Protein AF-A0A2N3B689-F1 (afdb_monomer)

Solvent-accessible surface area (backbone atoms only — not comparable to full-atom values): 2612 Å² total; per-residue (Å²): 90,79,40,67,58,97,88,39,78,44,32,35,28,44,80,42,74,41,67,75,98,46,50,90,39,80,43,72,50,76,78,43,72,48,87,66,90,82,75,130

Mean predicted aligned error: 5.38 Å

Radius of gyration: 12.74 Å; Cα contacts (8 Å, |Δi|>4): 61; chains: 1; bounding box: 31×15×29 Å

Foldseek 3Di:
DFDDDPNDTFFDFDWDADDDPRGPDIDTDTPGGDPPVPDD

pLDDT: mean 88.46, std 12.59, range [50.34, 96.88]

Secondary structure (DSSP, 8-state):
-EEEETTEEEEEEEEEE--GGGTT-EEEEEEEE---TT--

Nearest PDB structures (foldseek):
  7o9m-assembly1_a  TM=3.882E-01  e=8.047E+00  Homo sapiens
  7odt-assembly1_a  TM=3.648E-01  e=9.811E+00  Homo sapiens
  8vhb-assembly2_C  TM=2.7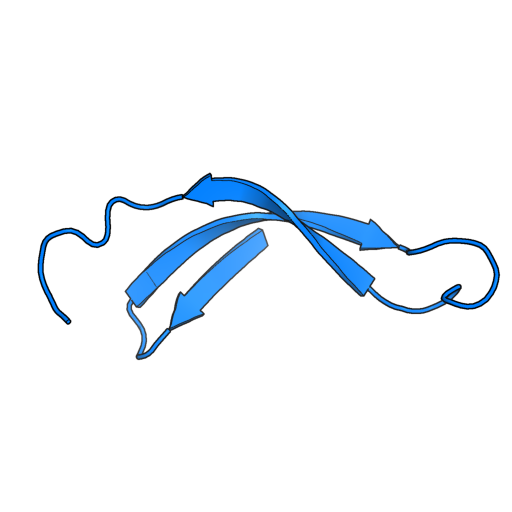78E-01  e=7.052E+00  Homo sapiens

Structure (mmCIF, N/CA/C/O backbone):
data_AF-A0A2N3B689-F1
#
_entry.id   AF-A0A2N3B689-F1
#
loop_
_atom_site.group_PDB
_atom_site.id
_atom_site.type_symbol
_atom_site.label_atom_id
_atom_site.label_alt_id
_atom_site.label_comp_id
_atom_site.label_asym_id
_atom_site.label_entity_id
_atom_site.label_seq_id
_atom_site.pdbx_PDB_ins_code
_atom_site.Cartn_x
_atom_site.Cartn_y
_atom_site.Cartn_z
_atom_site.occupancy
_atom_site.B_iso_or_equiv
_atom_site.auth_seq_id
_atom_site.auth_comp_id
_atom_site.auth_asym_id
_atom_site.auth_atom_id
_atom_site.pdbx_PDB_model_num
ATOM 1 N N . VAL A 1 1 ? 5.036 -1.086 3.389 1.00 94.19 1 VAL A N 1
ATOM 2 C CA . VAL A 1 1 ? 4.692 -1.878 2.185 1.00 94.19 1 VAL A CA 1
ATOM 3 C C . VAL A 1 1 ? 5.334 -1.275 0.953 1.00 94.19 1 VAL A C 1
ATOM 5 O O . VAL A 1 1 ? 5.723 -0.110 0.974 1.00 94.19 1 VAL A O 1
ATOM 8 N N . GLU A 1 2 ? 5.455 -2.076 -0.098 1.00 94.44 2 GLU A N 1
ATOM 9 C CA . GLU A 1 2 ? 6.061 -1.696 -1.371 1.00 94.44 2 GLU A CA 1
ATOM 10 C C . GLU A 1 2 ? 5.014 -1.785 -2.481 1.00 94.44 2 GLU A C 1
ATOM 12 O O . GLU A 1 2 ? 4.240 -2.742 -2.527 1.00 94.44 2 GLU A O 1
ATOM 17 N N . LEU A 1 3 ? 4.975 -0.782 -3.356 1.00 92.31 3 LEU A N 1
ATOM 18 C CA . LEU A 1 3 ? 4.067 -0.738 -4.499 1.00 92.31 3 LEU A CA 1
ATOM 19 C C . LEU A 1 3 ? 4.844 -1.010 -5.779 1.00 92.31 3 LEU A C 1
ATOM 21 O O . LEU A 1 3 ? 5.842 -0.343 -6.055 1.00 92.31 3 LEU A O 1
ATOM 25 N N . TYR A 1 4 ? 4.342 -1.949 -6.579 1.00 93.06 4 TYR A N 1
ATOM 26 C CA . TYR A 1 4 ? 4.946 -2.345 -7.844 1.00 93.06 4 TYR A CA 1
ATOM 27 C C . TYR A 1 4 ? 3.977 -2.142 -9.009 1.00 93.06 4 TYR A C 1
ATOM 29 O O . TYR A 1 4 ? 2.796 -2.468 -8.905 1.00 93.06 4 TYR A O 1
ATOM 37 N N . VAL A 1 5 ? 4.493 -1.666 -10.141 1.00 91.25 5 VAL A N 1
ATOM 38 C CA . VAL A 1 5 ? 3.773 -1.602 -11.422 1.00 91.25 5 VAL A CA 1
ATOM 39 C C . VAL A 1 5 ? 4.654 -2.232 -12.492 1.00 91.25 5 VAL A C 1
ATOM 41 O O . VAL A 1 5 ? 5.825 -1.882 -12.624 1.00 91.25 5 VAL A O 1
ATOM 44 N N . GLY A 1 6 ? 4.123 -3.219 -13.220 1.00 92.25 6 GLY A N 1
ATOM 45 C CA . GLY A 1 6 ? 4.895 -3.947 -14.236 1.00 92.25 6 GLY A CA 1
ATOM 46 C C . GLY A 1 6 ? 6.162 -4.623 -13.688 1.00 92.25 6 GLY A C 1
ATOM 47 O O . GLY A 1 6 ? 7.155 -4.728 -14.401 1.00 92.25 6 GLY A O 1
ATOM 48 N N . GLY A 1 7 ? 6.164 -5.016 -12.409 1.00 91.44 7 GLY A N 1
ATOM 49 C CA . GLY A 1 7 ? 7.322 -5.617 -11.735 1.00 91.44 7 GLY A CA 1
ATOM 50 C C . GLY A 1 7 ? 8.399 -4.628 -11.270 1.00 91.44 7 GLY A C 1
ATOM 51 O O . GLY A 1 7 ? 9.402 -5.056 -10.708 1.00 91.44 7 GLY A O 1
ATOM 52 N N . LYS A 1 8 ? 8.207 -3.316 -11.457 1.00 89.94 8 LYS A N 1
ATOM 53 C CA . LYS A 1 8 ? 9.118 -2.272 -10.962 1.00 89.94 8 LYS A CA 1
ATOM 54 C C . LYS A 1 8 ? 8.562 -1.625 -9.699 1.00 89.94 8 LYS A C 1
ATOM 56 O O . LYS A 1 8 ? 7.369 -1.337 -9.648 1.00 89.94 8 LYS A O 1
ATOM 61 N N . LEU A 1 9 ? 9.418 -1.388 -8.704 1.00 91.38 9 LEU A N 1
ATOM 62 C CA . LEU A 1 9 ? 9.061 -0.636 -7.498 1.00 91.38 9 LEU A CA 1
ATOM 63 C C . LEU A 1 9 ? 8.781 0.822 -7.878 1.00 91.38 9 LEU A C 1
ATOM 65 O O . LEU A 1 9 ? 9.629 1.465 -8.493 1.00 91.38 9 LEU A O 1
ATOM 69 N N . ILE A 1 10 ? 7.613 1.335 -7.495 1.00 92.56 10 ILE A N 1
ATOM 70 C CA . ILE A 1 10 ? 7.186 2.705 -7.805 1.00 92.56 10 ILE A CA 1
ATOM 71 C C . ILE A 1 10 ? 7.053 3.598 -6.570 1.00 92.56 10 ILE A C 1
ATOM 73 O O . ILE A 1 10 ? 7.128 4.817 -6.684 1.00 92.56 10 ILE A O 1
ATOM 77 N N . ALA A 1 11 ? 6.833 3.015 -5.390 1.00 94.94 11 ALA A N 1
ATOM 78 C CA . ALA A 1 11 ? 6.652 3.764 -4.154 1.00 94.94 11 ALA A CA 1
ATOM 79 C C . ALA A 1 11 ? 6.764 2.860 -2.922 1.00 94.94 11 ALA A C 1
ATOM 81 O O . ALA A 1 11 ? 6.557 1.642 -2.987 1.00 94.94 11 ALA A O 1
ATOM 82 N N . ARG A 1 12 ? 7.028 3.488 -1.777 1.00 95.19 12 ARG A N 1
ATOM 83 C CA . ARG A 1 12 ? 6.939 2.888 -0.446 1.00 95.19 12 ARG A CA 1
ATOM 84 C C . ARG A 1 12 ? 5.889 3.636 0.364 1.00 9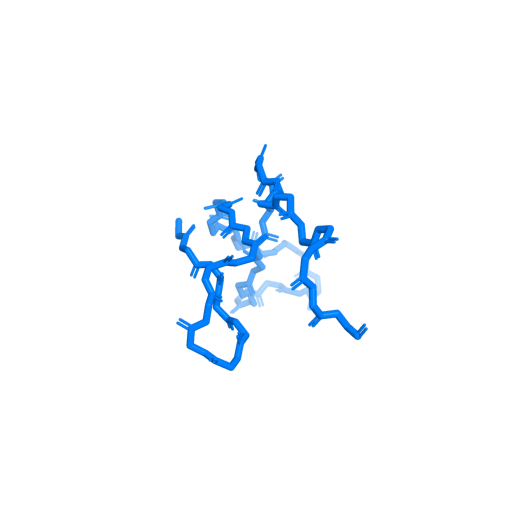5.19 12 ARG A C 1
ATOM 86 O O . ARG A 1 12 ? 5.678 4.838 0.195 1.00 95.19 12 ARG A O 1
ATOM 93 N N . GLY A 1 13 ? 5.210 2.908 1.236 1.00 95.81 13 GLY A N 1
ATOM 94 C CA . GLY A 1 13 ? 4.174 3.494 2.069 1.00 95.81 13 GLY A CA 1
ATOM 95 C C . GLY A 1 13 ? 3.788 2.630 3.251 1.00 95.81 13 GLY A C 1
ATOM 96 O O . GLY A 1 13 ? 4.286 1.517 3.431 1.00 95.81 13 GLY A O 1
ATOM 97 N N . GLU A 1 14 ? 2.865 3.140 4.044 1.00 96.88 14 GLU A N 1
ATO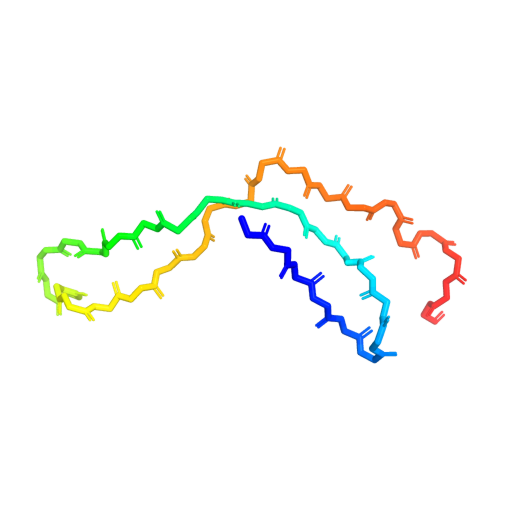M 98 C CA . GLU A 1 14 ? 2.332 2.482 5.229 1.00 96.88 14 GLU A CA 1
ATOM 99 C C . GLU A 1 14 ? 0.880 2.079 4.986 1.00 96.88 14 GLU A C 1
ATOM 101 O O . GLU A 1 14 ? 0.107 2.833 4.393 1.00 96.88 14 GLU A O 1
ATOM 106 N N . LEU A 1 15 ? 0.514 0.872 5.422 1.00 95.94 15 LEU A N 1
ATOM 107 C CA . LEU A 1 15 ? -0.881 0.443 5.408 1.00 95.94 15 LEU A CA 1
ATOM 108 C C . LEU A 1 15 ? -1.626 1.151 6.534 1.00 95.94 15 LEU A C 1
ATOM 110 O O . LEU A 1 15 ? -1.155 1.212 7.666 1.00 95.94 15 LEU A O 1
ATOM 114 N N . THR A 1 16 ? -2.796 1.679 6.218 1.00 94.81 16 THR A N 1
ATOM 115 C CA . THR A 1 16 ? -3.686 2.329 7.174 1.00 94.81 16 THR A CA 1
ATOM 116 C C . 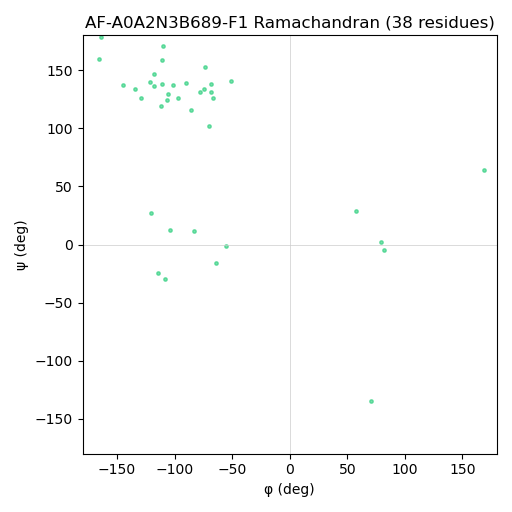THR A 1 16 ? -5.094 1.829 6.929 1.00 94.81 16 THR A C 1
ATOM 118 O O . THR A 1 16 ? -5.551 1.780 5.789 1.00 94.81 16 THR A O 1
ATOM 121 N N . GLU A 1 17 ? -5.785 1.467 8.001 1.00 94.88 17 GLU A N 1
ATOM 122 C CA . GLU A 1 17 ? -7.212 1.197 7.930 1.00 94.88 17 GLU A CA 1
ATOM 123 C C . GLU A 1 17 ? -7.977 2.520 7.889 1.00 94.88 17 GLU A C 1
ATOM 125 O O . GLU A 1 17 ? -7.711 3.441 8.667 1.00 94.88 17 GLU A O 1
ATOM 130 N N . LEU A 1 18 ? -8.905 2.633 6.946 1.00 94.94 18 LEU A N 1
ATOM 131 C CA . LEU A 1 18 ? -9.769 3.798 6.853 1.00 94.94 18 LEU A CA 1
ATOM 132 C C . LEU A 1 18 ? -10.818 3.764 7.971 1.00 94.94 18 LEU A C 1
ATOM 134 O O . LEU A 1 18 ? -11.176 2.710 8.480 1.00 94.94 18 LEU A O 1
ATOM 138 N N . SER A 1 19 ? -11.297 4.933 8.387 1.00 92.69 19 SER A N 1
ATOM 139 C CA . SER A 1 19 ? -12.305 5.069 9.449 1.00 92.69 19 SER A CA 1
ATOM 140 C C . SER A 1 19 ? -13.655 5.544 8.900 1.00 92.69 19 SER A C 1
ATOM 142 O O . SER A 1 19 ? -13.757 5.959 7.746 1.00 92.69 19 SER A O 1
ATOM 144 N N . GLY A 1 20 ? -14.693 5.514 9.743 1.00 93.81 20 GLY A N 1
ATOM 145 C CA . GLY A 1 20 ? -16.042 5.967 9.384 1.00 93.81 20 GLY A CA 1
ATOM 146 C C . GLY A 1 20 ? -16.718 5.027 8.387 1.00 93.81 20 GLY A C 1
ATOM 147 O O . GLY A 1 20 ? -16.643 3.810 8.538 1.00 93.81 20 GLY A O 1
ATOM 148 N N . ASP A 1 21 ? -17.335 5.587 7.349 1.00 95.75 21 ASP A N 1
ATOM 149 C CA . ASP A 1 21 ? -18.068 4.827 6.323 1.00 95.75 21 ASP A CA 1
ATOM 150 C C . ASP A 1 21 ? -17.174 3.884 5.499 1.00 95.75 21 ASP A C 1
ATOM 152 O O . ASP A 1 21 ? -17.664 2.984 4.819 1.00 95.75 21 ASP A O 1
ATOM 156 N N . GLN A 1 22 ? -15.854 4.081 5.556 1.00 92.06 22 GLN A N 1
ATOM 157 C CA . GLN A 1 22 ? -14.865 3.246 4.875 1.00 92.06 22 GLN A CA 1
ATOM 158 C C . GLN A 1 22 ? -14.136 2.281 5.823 1.00 92.06 22 GLN A C 1
ATOM 160 O O . GLN A 1 22 ? -13.136 1.686 5.423 1.00 92.06 22 GLN A O 1
ATOM 165 N N . ALA A 1 23 ? -14.618 2.111 7.060 1.00 92.44 23 ALA A N 1
ATOM 166 C CA . ALA A 1 23 ? -14.070 1.141 8.007 1.00 92.44 23 ALA A CA 1
ATOM 167 C C . ALA A 1 23 ? -13.958 -0.269 7.398 1.00 92.44 23 ALA A C 1
ATOM 169 O O . ALA A 1 23 ? -14.822 -0.702 6.632 1.00 92.44 23 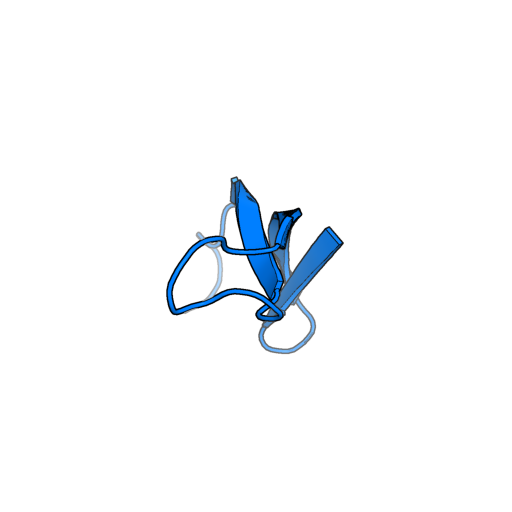ALA A O 1
ATOM 170 N N . GLY A 1 24 ? -12.869 -0.975 7.715 1.00 92.31 24 GLY A N 1
ATOM 171 C CA . GLY A 1 24 ? -12.534 -2.276 7.130 1.00 92.31 24 GLY A CA 1
ATOM 172 C C . GLY A 1 24 ? -11.845 -2.219 5.761 1.00 92.31 24 GLY A C 1
ATOM 173 O O . GLY A 1 24 ? -11.423 -3.258 5.252 1.00 92.31 24 GLY A O 1
ATOM 174 N N . GLN A 1 25 ? -11.691 -1.038 5.153 1.00 95.56 25 GLN A N 1
ATOM 175 C CA . GLN A 1 25 ? -10.880 -0.870 3.945 1.00 95.56 25 GLN A CA 1
ATOM 176 C C . GLN A 1 25 ? -9.432 -0.540 4.311 1.00 95.56 25 GLN A C 1
ATOM 178 O O . GLN A 1 25 ? -9.161 0.280 5.189 1.00 95.56 25 GLN A O 1
ATOM 183 N N . LEU A 1 26 ? -8.493 -1.146 3.587 1.00 94.44 26 LEU A N 1
ATOM 184 C CA . LEU A 1 26 ? -7.070 -0.852 3.711 1.00 94.44 26 LEU A CA 1
ATOM 185 C C . LEU A 1 26 ? -6.648 0.148 2.635 1.00 94.44 26 LEU A C 1
ATOM 187 O O . LEU A 1 26 ? -6.832 -0.090 1.442 1.00 94.44 26 LEU A O 1
ATOM 191 N N . ALA A 1 27 ? -6.037 1.246 3.063 1.00 94.31 27 ALA A N 1
ATOM 192 C CA . ALA A 1 27 ? -5.392 2.226 2.206 1.00 94.31 27 ALA A CA 1
ATOM 193 C C . ALA A 1 27 ? -3.875 2.194 2.401 1.00 94.31 27 ALA A C 1
ATOM 195 O O . ALA A 1 27 ? -3.369 1.756 3.435 1.00 94.31 27 ALA A O 1
ATOM 196 N N . VAL A 1 28 ? -3.141 2.697 1.408 1.00 96.12 28 VAL A N 1
ATOM 197 C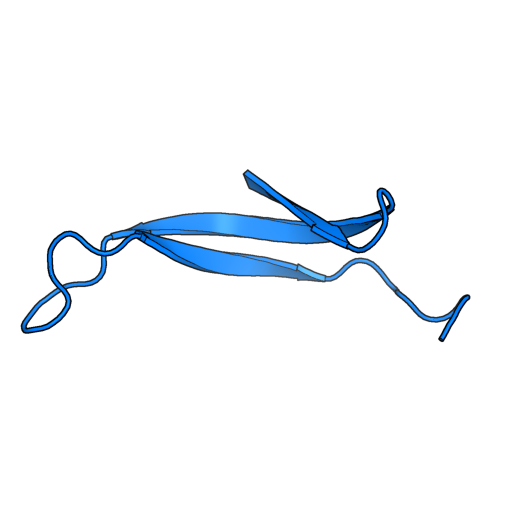 CA . VAL A 1 28 ? -1.694 2.895 1.517 1.00 96.12 28 VAL A CA 1
ATOM 198 C C . VAL A 1 28 ? -1.393 4.386 1.519 1.00 96.12 28 VAL A C 1
ATOM 200 O O . VAL A 1 28 ? -1.674 5.085 0.546 1.00 96.12 28 VAL A O 1
ATOM 203 N N . ARG A 1 29 ? -0.787 4.874 2.602 1.00 95.25 29 ARG A N 1
ATOM 204 C CA . ARG A 1 29 ? -0.224 6.222 2.678 1.00 95.25 29 ARG A CA 1
ATOM 205 C C . ARG A 1 29 ? 1.195 6.190 2.127 1.00 95.25 29 ARG A C 1
ATOM 207 O O . ARG A 1 29 ? 2.059 5.536 2.703 1.00 95.25 29 ARG A O 1
ATOM 214 N N . LEU A 1 30 ? 1.435 6.885 1.021 1.00 94.81 30 LEU A N 1
ATOM 215 C CA . LEU A 1 30 ? 2.772 6.977 0.433 1.00 94.81 30 LEU A CA 1
ATOM 216 C C . LEU A 1 30 ? 3.693 7.795 1.343 1.00 94.81 30 LEU A C 1
ATOM 218 O O . LEU A 1 30 ? 3.326 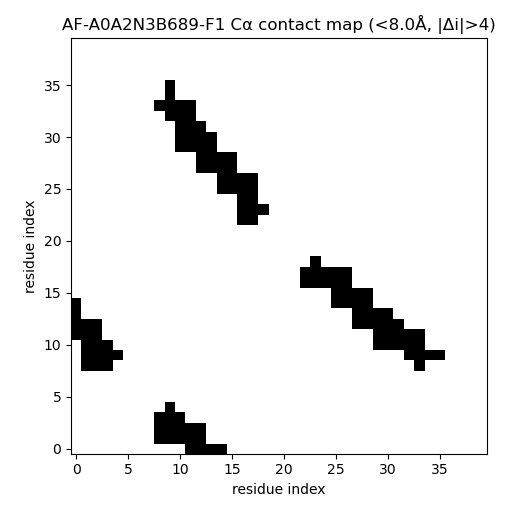8.886 1.778 1.00 94.81 30 LEU A O 1
ATOM 222 N N . THR A 1 31 ? 4.877 7.258 1.617 1.00 94.44 31 THR A N 1
ATOM 223 C CA . THR A 1 31 ? 5.948 7.936 2.363 1.00 94.44 31 THR A CA 1
ATOM 224 C C . THR A 1 31 ? 7.097 8.330 1.446 1.00 94.44 31 THR A C 1
ATOM 226 O O . THR A 1 31 ? 7.747 9.344 1.675 1.00 94.44 31 THR A O 1
ATOM 229 N N . GLU A 1 32 ? 7.308 7.563 0.378 1.00 93.50 32 GLU A N 1
ATOM 230 C CA . GLU A 1 32 ? 8.335 7.812 -0.623 1.00 93.50 32 GLU A CA 1
ATOM 231 C C . GLU A 1 32 ? 7.820 7.391 -2.000 1.00 93.50 32 GLU A C 1
ATOM 233 O O . GLU A 1 32 ? 7.213 6.327 -2.154 1.00 93.50 32 GLU A O 1
ATOM 238 N N . VAL A 1 33 ? 8.078 8.219 -3.010 1.00 90.94 33 VAL A N 1
ATOM 239 C CA . VAL A 1 33 ? 7.800 7.900 -4.413 1.00 90.94 33 VAL A CA 1
ATOM 240 C C . VAL A 1 33 ? 9.135 7.615 -5.084 1.00 90.94 33 VAL A C 1
ATOM 242 O O . VAL A 1 33 ? 10.044 8.441 -5.017 1.00 90.94 33 VAL A O 1
ATOM 245 N N . ALA A 1 34 ? 9.264 6.442 -5.703 1.00 84.56 34 ALA A N 1
ATOM 246 C CA . ALA A 1 34 ? 10.454 6.121 -6.475 1.00 84.56 34 ALA A CA 1
ATOM 247 C C . ALA A 1 34 ? 10.484 7.020 -7.716 1.00 84.56 34 ALA A C 1
ATOM 249 O O . ALA A 1 34 ? 9.453 7.252 -8.346 1.00 84.56 34 ALA A O 1
ATOM 250 N N . ASP A 1 35 ? 11.655 7.544 -8.064 1.00 73.88 35 ASP A N 1
ATOM 251 C CA . ASP A 1 35 ? 11.786 8.440 -9.205 1.00 73.88 35 ASP A CA 1
ATOM 252 C C . ASP A 1 35 ? 11.585 7.660 -10.518 1.00 73.88 35 ASP A C 1
ATOM 254 O O . ASP A 1 35 ? 12.451 6.906 -10.966 1.00 73.88 35 ASP A O 1
ATOM 258 N N . LEU A 1 36 ? 10.395 7.795 -11.111 1.00 65.81 36 LEU A N 1
ATOM 259 C CA . LEU A 1 36 ? 9.972 7.077 -12.319 1.00 65.81 36 LEU A CA 1
ATOM 260 C C . LEU A 1 36 ? 10.457 7.731 -13.620 1.00 65.81 36 LEU A C 1
ATOM 262 O O . LEU A 1 36 ? 10.018 7.322 -14.694 1.00 65.81 36 LEU A O 1
ATOM 266 N N . GLN A 1 37 ? 11.372 8.706 -13.556 1.00 60.62 37 GLN A N 1
ATOM 267 C CA . GLN A 1 37 ? 11.868 9.490 -14.700 1.00 60.62 37 GLN A CA 1
ATOM 268 C C . GLN A 1 37 ? 12.454 8.685 -15.884 1.00 60.62 37 GLN A C 1
ATOM 270 O O . GLN A 1 37 ? 12.822 9.281 -16.889 1.00 60.62 37 GLN A O 1
ATOM 275 N N . ASN A 1 38 ? 12.516 7.349 -15.829 1.00 54.62 38 ASN A N 1
ATOM 276 C CA . ASN A 1 38 ? 13.154 6.512 -16.849 1.00 54.62 38 ASN A CA 1
ATOM 277 C C . ASN A 1 38 ? 12.247 5.480 -17.554 1.00 54.62 38 ASN A C 1
ATOM 279 O O . ASN A 1 38 ? 12.763 4.465 -18.024 1.00 54.62 38 ASN A O 1
ATOM 283 N N . GLY A 1 39 ? 10.926 5.672 -17.680 1.00 53.88 39 GLY A N 1
ATOM 284 C CA . GLY A 1 39 ? 10.206 4.819 -18.644 1.00 53.88 39 GLY A CA 1
ATOM 285 C C . GLY A 1 39 ? 8.686 4.807 -18.636 1.00 53.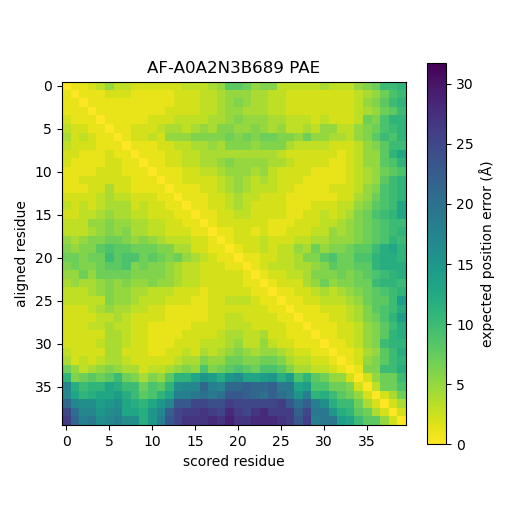88 39 GLY A C 1
ATOM 286 O O . GLY A 1 39 ? 8.116 3.737 -18.414 1.00 53.88 39 GLY A O 1
ATOM 287 N N . LEU A 1 40 ? 8.058 5.943 -18.944 1.00 50.34 40 LEU A N 1
ATOM 288 C CA . LEU A 1 40 ? 6.737 5.953 -19.583 1.00 50.34 4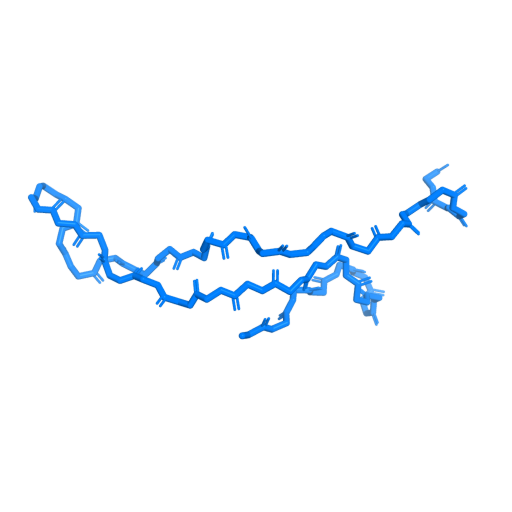0 LEU A CA 1
ATOM 289 C C . LEU A 1 40 ? 6.909 6.201 -21.082 1.00 50.34 40 LEU A C 1
ATOM 291 O O . LEU A 1 40 ? 7.684 7.123 -21.419 1.00 50.34 40 LEU A O 1
#

Sequence (40 aa):
VELYVGGKLIARGELTELSGDQAGQLAVRLTEVADLQNGL